Protein AF-A0A368YLK2-F1 (afdb_monomer_lite)

Sequence (101 aa):
MTADSKKRLLIGIILIAFGVIFLGESMGKYSFDFIWFIGNFWPVLLIIAGMHMILLNSKLWWIIPALLIIFTIYFIYFLSQHGGSVGLPYRFFRYYQFKFR

Radius of gyration: 16.81 Å; chains: 1; bounding box: 30×42×43 Å

Structure (mmCIF, N/CA/C/O backbone):
data_AF-A0A368YLK2-F1
#
_entry.id   AF-A0A368YLK2-F1
#
loop_
_atom_site.group_PDB
_atom_site.id
_atom_site.type_symbol
_atom_site.label_atom_id
_atom_site.label_alt_id
_atom_site.label_comp_id
_atom_site.label_asym_id
_atom_site.label_entity_id
_atom_site.label_seq_id
_atom_site.pdbx_PDB_ins_code
_atom_site.Cartn_x
_atom_site.Cartn_y
_atom_site.Cartn_z
_atom_site.occupancy
_atom_site.B_iso_or_equiv
_atom_site.auth_seq_id
_atom_site.auth_comp_id
_atom_site.auth_asym_id
_atom_site.auth_atom_id
_atom_site.pdbx_PDB_model_num
ATOM 1 N N . MET A 1 1 ? -6.049 -8.760 21.014 1.00 59.84 1 MET A N 1
ATOM 2 C CA . MET A 1 1 ? -5.070 -8.132 20.096 1.00 59.84 1 MET A CA 1
ATOM 3 C C . MET A 1 1 ? -4.762 -6.734 20.611 1.00 59.84 1 MET A C 1
ATOM 5 O O . MET A 1 1 ? -5.654 -5.894 20.603 1.00 59.84 1 MET A O 1
ATOM 9 N N . THR A 1 2 ? -3.553 -6.503 21.119 1.00 80.12 2 THR A N 1
ATOM 10 C CA . THR A 1 2 ? -3.096 -5.176 21.571 1.00 80.12 2 THR A CA 1
ATOM 11 C C . THR A 1 2 ? -2.780 -4.277 20.372 1.00 80.12 2 THR A C 1
ATOM 13 O O . THR A 1 2 ? -2.528 -4.781 19.272 1.00 80.12 2 THR A O 1
ATOM 16 N N . ALA A 1 3 ? -2.771 -2.955 20.551 1.00 74.81 3 ALA A N 1
ATOM 17 C CA . ALA A 1 3 ? -2.455 -2.014 19.470 1.00 74.81 3 ALA A CA 1
ATOM 18 C C . ALA A 1 3 ? -1.073 -2.286 18.836 1.00 74.81 3 ALA A C 1
ATOM 20 O O . ALA A 1 3 ? -0.916 -2.166 17.623 1.00 74.81 3 ALA A O 1
ATOM 21 N N . ASP A 1 4 ? -0.096 -2.744 19.621 1.00 82.62 4 ASP A N 1
ATOM 22 C CA . ASP A 1 4 ? 1.240 -3.080 19.116 1.00 82.62 4 ASP A CA 1
ATOM 23 C C . ASP A 1 4 ? 1.247 -4.333 18.241 1.00 82.62 4 ASP A C 1
ATOM 25 O O . ASP A 1 4 ? 1.912 -4.360 17.207 1.00 82.62 4 ASP A O 1
ATOM 29 N N . SER A 1 5 ? 0.463 -5.355 18.602 1.00 85.62 5 SER A N 1
ATOM 30 C CA . SER A 1 5 ? 0.311 -6.554 17.765 1.00 85.62 5 SER A CA 1
ATOM 31 C C . SER A 1 5 ? -0.334 -6.229 16.411 1.00 85.62 5 SER A C 1
ATOM 33 O O . SER A 1 5 ? 0.096 -6.744 15.382 1.00 85.62 5 SER A O 1
ATOM 35 N N . LYS A 1 6 ? -1.301 -5.303 16.399 1.00 83.94 6 LYS A N 1
ATOM 36 C CA . LYS A 1 6 ? -1.965 -4.800 15.188 1.00 83.94 6 LYS A CA 1
ATOM 37 C C . LYS A 1 6 ? -0.985 -4.064 14.267 1.00 83.94 6 LYS A C 1
ATOM 39 O O . LYS A 1 6 ? -0.912 -4.371 13.079 1.00 83.94 6 LYS A O 1
ATOM 44 N N . LYS A 1 7 ? -0.177 -3.151 14.819 1.00 85.38 7 LYS A N 1
ATOM 45 C CA . LYS A 1 7 ? 0.865 -2.428 14.066 1.00 85.38 7 LYS A CA 1
ATOM 46 C C . LYS A 1 7 ? 1.901 -3.380 13.465 1.00 85.38 7 LYS A C 1
ATOM 48 O O . LYS A 1 7 ? 2.206 -3.269 12.281 1.00 85.38 7 LYS A O 1
ATOM 53 N N . ARG A 1 8 ? 2.405 -4.339 14.255 1.00 89.31 8 ARG A N 1
ATOM 54 C CA . ARG A 1 8 ? 3.370 -5.352 13.786 1.00 89.31 8 ARG A CA 1
ATOM 55 C C . ARG A 1 8 ? 2.799 -6.198 12.653 1.00 89.31 8 ARG A C 1
ATOM 57 O O . ARG A 1 8 ? 3.498 -6.442 11.677 1.00 89.31 8 ARG A O 1
ATOM 64 N N . LEU A 1 9 ? 1.532 -6.599 12.759 1.00 88.50 9 LEU A N 1
ATOM 65 C CA . LEU A 1 9 ? 0.861 -7.368 11.715 1.00 88.50 9 LEU A CA 1
ATOM 66 C C . LEU A 1 9 ? 0.696 -6.553 10.427 1.00 88.50 9 LEU A C 1
ATOM 68 O O . LEU A 1 9 ? 0.993 -7.070 9.355 1.00 88.50 9 LEU A O 1
ATOM 72 N N . LEU A 1 10 ? 0.296 -5.280 10.513 1.00 86.19 10 LEU A N 1
ATOM 73 C CA . LEU A 1 10 ? 0.207 -4.415 9.329 1.00 86.19 10 LEU A CA 1
ATOM 74 C C . LEU A 1 10 ? 1.558 -4.219 8.653 1.00 86.19 10 LEU A C 1
ATOM 76 O O . LEU A 1 10 ? 1.650 -4.371 7.440 1.00 86.19 10 LEU A O 1
ATOM 80 N N . ILE A 1 11 ? 2.602 -3.933 9.430 1.00 88.94 11 ILE A N 1
ATOM 81 C CA . ILE A 1 11 ? 3.967 -3.798 8.911 1.00 88.94 11 ILE A CA 1
ATOM 82 C C . ILE A 1 11 ? 4.414 -5.097 8.235 1.00 88.94 11 ILE A C 1
ATOM 84 O O . ILE A 1 11 ? 4.956 -5.048 7.136 1.00 88.94 11 ILE A O 1
ATOM 88 N N . GLY A 1 12 ? 4.135 -6.251 8.848 1.00 91.62 12 GLY A N 1
ATOM 89 C CA . GLY A 1 12 ? 4.436 -7.557 8.264 1.00 91.62 12 GLY A CA 1
ATOM 90 C C . GLY A 1 12 ? 3.730 -7.783 6.926 1.00 91.62 12 GLY A C 1
ATOM 91 O O . GLY A 1 12 ? 4.378 -8.168 5.959 1.00 91.62 12 GLY A O 1
ATOM 92 N N . ILE A 1 13 ? 2.429 -7.489 6.834 1.00 90.50 13 ILE A N 1
ATOM 93 C CA . ILE A 1 13 ? 1.672 -7.635 5.580 1.00 90.50 13 ILE A CA 1
ATOM 94 C C . ILE A 1 13 ? 2.190 -6.677 4.507 1.00 90.50 13 ILE A C 1
ATOM 96 O O . ILE A 1 13 ? 2.357 -7.091 3.363 1.00 90.50 13 ILE A O 1
ATOM 100 N N . ILE A 1 14 ? 2.470 -5.420 4.859 1.00 89.50 14 ILE A N 1
ATOM 101 C CA . ILE A 1 14 ? 3.043 -4.442 3.926 1.00 89.50 14 ILE A CA 1
ATOM 102 C C . ILE A 1 14 ? 4.384 -4.959 3.397 1.00 89.50 14 ILE A C 1
ATOM 104 O O . ILE A 1 14 ? 4.599 -4.968 2.189 1.00 89.50 14 ILE A O 1
ATOM 108 N N . LEU A 1 15 ? 5.256 -5.454 4.278 1.00 92.81 15 LEU A N 1
ATOM 109 C CA . LEU A 1 15 ? 6.557 -5.993 3.890 1.00 92.81 15 LEU A CA 1
ATOM 110 C C . LEU A 1 15 ? 6.424 -7.202 2.952 1.00 92.81 15 LEU A C 1
ATOM 112 O O . LEU A 1 15 ? 7.134 -7.278 1.951 1.00 92.81 15 LEU A O 1
ATOM 116 N N . ILE A 1 16 ? 5.486 -8.111 3.235 1.00 92.12 16 ILE A N 1
ATOM 117 C CA . ILE A 1 16 ? 5.184 -9.254 2.363 1.00 92.12 16 ILE A CA 1
ATOM 118 C C . ILE A 1 16 ? 4.684 -8.769 0.999 1.00 92.12 16 ILE A C 1
ATOM 120 O O . ILE A 1 16 ? 5.174 -9.238 -0.025 1.00 92.12 16 ILE A O 1
ATOM 124 N N . ALA A 1 17 ? 3.754 -7.812 0.966 1.00 89.88 17 ALA A N 1
ATOM 125 C CA . ALA A 1 17 ? 3.226 -7.257 -0.276 1.00 89.88 17 ALA A CA 1
ATOM 126 C C . ALA A 1 17 ? 4.337 -6.643 -1.141 1.00 89.88 17 ALA A C 1
ATOM 128 O O . ALA A 1 17 ? 4.427 -6.951 -2.329 1.00 89.88 17 ALA A O 1
ATOM 129 N N . PHE A 1 18 ? 5.221 -5.842 -0.540 1.00 89.81 18 PHE A N 1
ATOM 130 C CA . PHE A 1 18 ? 6.393 -5.300 -1.229 1.00 89.81 18 PHE A CA 1
ATOM 131 C C . PHE A 1 18 ? 7.317 -6.408 -1.739 1.00 89.81 18 PHE A C 1
ATOM 133 O O . PHE A 1 18 ? 7.719 -6.368 -2.898 1.00 89.81 18 PHE A O 1
ATOM 140 N N . GLY A 1 19 ? 7.605 -7.421 -0.919 1.00 90.75 19 GLY A N 1
ATOM 141 C CA . GLY A 1 19 ? 8.433 -8.558 -1.320 1.00 90.75 19 GLY A CA 1
ATOM 142 C C . GLY A 1 19 ? 7.869 -9.303 -2.531 1.00 90.75 19 GLY A C 1
ATOM 143 O O . GLY A 1 19 ? 8.609 -9.595 -3.466 1.00 90.75 19 GLY A O 1
ATOM 144 N N . VAL A 1 20 ? 6.557 -9.552 -2.563 1.00 90.75 20 VAL A N 1
ATOM 145 C CA . VAL A 1 20 ? 5.894 -10.207 -3.704 1.00 90.75 20 VAL A CA 1
ATOM 146 C C . VAL A 1 20 ? 5.953 -9.331 -4.960 1.00 90.75 20 VAL A C 1
ATOM 148 O O . VAL A 1 20 ? 6.223 -9.847 -6.045 1.00 90.75 20 VAL A O 1
ATOM 151 N N . ILE A 1 21 ? 5.753 -8.015 -4.824 1.00 87.75 21 ILE A N 1
ATOM 152 C CA . ILE A 1 21 ? 5.832 -7.075 -5.954 1.00 87.75 21 ILE A CA 1
ATOM 153 C C . ILE A 1 21 ? 7.256 -7.037 -6.533 1.00 87.75 21 ILE A C 1
ATOM 155 O O . ILE A 1 21 ? 7.425 -7.154 -7.744 1.00 87.75 21 ILE A O 1
ATOM 159 N N . PHE A 1 22 ? 8.282 -6.944 -5.690 1.00 88.75 22 PHE A N 1
ATOM 160 C CA . PHE A 1 22 ? 9.680 -6.963 -6.138 1.00 88.75 22 PHE A CA 1
ATOM 161 C C . PHE A 1 22 ? 10.079 -8.312 -6.746 1.00 88.75 22 PHE A C 1
ATOM 163 O O . PHE A 1 22 ? 10.842 -8.372 -7.708 1.00 88.75 22 PHE A O 1
ATOM 170 N N . LEU A 1 23 ? 9.539 -9.413 -6.220 1.00 90.69 23 LEU A N 1
ATOM 171 C CA . LEU A 1 23 ? 9.825 -10.744 -6.742 1.00 90.69 23 LEU A CA 1
ATOM 172 C C . LEU A 1 23 ? 9.334 -10.906 -8.187 1.00 90.69 23 LEU A C 1
ATOM 174 O O . LEU A 1 23 ? 10.055 -11.460 -9.015 1.00 90.69 23 LEU A O 1
ATOM 178 N N . GLY A 1 24 ? 8.134 -10.415 -8.511 1.00 86.25 24 GLY A N 1
ATOM 179 C CA . GLY A 1 24 ? 7.621 -10.491 -9.882 1.00 86.25 24 GLY A CA 1
ATOM 180 C C . GLY A 1 24 ? 8.404 -9.627 -10.878 1.00 86.25 24 GLY A C 1
ATOM 181 O O . GLY A 1 24 ? 8.560 -10.035 -12.031 1.00 86.25 24 GLY A O 1
ATOM 182 N N . GLU A 1 25 ? 8.975 -8.509 -10.422 1.00 85.38 25 GLU A N 1
ATOM 183 C CA . GLU A 1 25 ? 9.914 -7.700 -11.208 1.00 85.38 25 GLU A CA 1
ATOM 184 C C . GLU A 1 25 ? 11.231 -8.453 -11.450 1.00 85.38 25 GLU A C 1
ATOM 186 O O . GLU A 1 25 ? 11.678 -8.563 -12.591 1.00 85.38 25 GLU A O 1
ATOM 191 N N . SER A 1 26 ? 11.810 -9.071 -10.413 1.00 87.50 26 SER A N 1
ATOM 192 C CA . SER A 1 26 ? 13.036 -9.876 -10.542 1.00 87.50 26 SER A CA 1
ATOM 193 C C . SER A 1 26 ? 12.869 -11.090 -11.464 1.00 87.50 26 SER A C 1
ATOM 195 O O . SER A 1 26 ? 13.855 -11.576 -12.015 1.00 87.50 26 SER A O 1
ATOM 197 N N . MET A 1 27 ? 11.644 -11.596 -11.624 1.00 88.88 27 MET A N 1
ATOM 198 C CA . MET A 1 27 ? 11.314 -12.665 -12.573 1.00 88.88 27 MET A CA 1
ATOM 199 C C . MET A 1 27 ? 11.086 -12.156 -14.007 1.00 88.88 27 MET A C 1
ATOM 201 O O . MET A 1 27 ? 10.812 -12.963 -14.893 1.00 88.88 27 MET A O 1
ATOM 205 N N . GLY A 1 28 ? 11.144 -10.841 -14.243 1.00 82.88 28 GLY A N 1
ATOM 206 C CA . GLY A 1 28 ? 10.899 -10.231 -15.549 1.00 82.88 28 GLY A CA 1
ATOM 207 C C . GLY A 1 28 ? 9.440 -10.301 -16.014 1.00 82.88 28 GLY A C 1
ATOM 208 O O . GLY A 1 28 ? 9.182 -10.171 -17.208 1.00 82.88 28 GLY A O 1
ATOM 209 N N . LYS A 1 29 ? 8.477 -10.528 -15.105 1.00 82.50 29 LYS A N 1
ATOM 210 C CA . LYS A 1 29 ? 7.047 -10.629 -15.465 1.00 82.50 29 LYS A CA 1
ATOM 211 C C . LYS A 1 29 ? 6.394 -9.272 -15.727 1.00 82.50 29 LYS A C 1
ATOM 213 O O . LYS A 1 29 ? 5.430 -9.201 -16.481 1.00 82.50 29 LYS A O 1
ATOM 218 N N . TYR A 1 30 ? 6.887 -8.220 -15.083 1.00 83.12 30 TYR A N 1
ATOM 219 C CA . TYR A 1 30 ? 6.441 -6.840 -15.263 1.00 83.12 30 TYR A CA 1
ATOM 220 C C . TYR A 1 30 ? 7.560 -5.877 -14.859 1.00 83.12 30 TYR A C 1
ATOM 222 O O . TYR A 1 30 ? 8.426 -6.234 -14.062 1.00 83.12 30 TYR A O 1
ATOM 230 N N . SER A 1 31 ? 7.521 -4.649 -15.376 1.00 78.75 31 SER A N 1
ATOM 231 C CA . SER A 1 31 ? 8.362 -3.547 -14.901 1.00 78.75 31 SER A CA 1
ATOM 232 C C . SER A 1 31 ? 7.606 -2.729 -13.851 1.00 78.75 31 SER A C 1
ATOM 234 O O . SER A 1 31 ? 6.469 -2.309 -14.091 1.00 78.75 31 SER A O 1
ATOM 236 N N . PHE A 1 32 ? 8.203 -2.543 -12.670 1.00 80.25 32 PHE A N 1
ATOM 237 C CA . PHE A 1 32 ? 7.605 -1.778 -11.578 1.00 80.25 32 PHE A CA 1
ATOM 238 C C . PHE A 1 32 ? 8.277 -0.407 -11.433 1.00 80.25 32 PHE A C 1
ATOM 240 O O . PHE A 1 32 ? 9.394 -0.285 -10.942 1.00 80.25 32 PHE A O 1
ATOM 247 N N . ASP A 1 33 ? 7.554 0.650 -11.805 1.00 80.62 33 ASP A N 1
ATOM 248 C CA . ASP A 1 33 ? 8.002 2.028 -11.600 1.00 80.62 33 ASP A CA 1
ATOM 249 C C . ASP A 1 33 ? 7.526 2.570 -10.246 1.00 80.62 33 ASP A C 1
ATOM 251 O O . ASP A 1 33 ? 6.379 3.005 -10.084 1.00 80.62 33 ASP A O 1
ATOM 255 N N . PHE A 1 34 ? 8.433 2.606 -9.266 1.00 79.31 34 PHE A N 1
ATOM 256 C CA . PHE A 1 34 ? 8.139 3.110 -7.918 1.00 79.31 34 PHE A CA 1
ATOM 257 C C . PHE A 1 34 ? 7.622 4.560 -7.925 1.00 79.31 34 PHE A C 1
ATOM 259 O O . PHE A 1 34 ? 6.713 4.912 -7.172 1.00 79.31 34 PHE A O 1
ATOM 266 N N . ILE A 1 35 ? 8.171 5.406 -8.800 1.00 79.12 35 ILE A N 1
ATOM 267 C CA . ILE A 1 35 ? 7.801 6.826 -8.899 1.00 79.12 35 ILE A CA 1
ATOM 268 C C . ILE A 1 35 ? 6.365 6.975 -9.411 1.00 79.12 35 ILE A C 1
ATOM 270 O O . ILE A 1 35 ? 5.585 7.744 -8.846 1.00 79.12 35 ILE A O 1
ATOM 274 N N . TRP A 1 36 ? 5.997 6.224 -10.453 1.00 78.75 36 TRP A N 1
ATOM 275 C CA . TRP A 1 36 ? 4.629 6.212 -10.969 1.00 78.75 36 TRP A CA 1
ATOM 276 C C . TRP A 1 36 ? 3.656 5.638 -9.937 1.00 78.75 36 TRP A C 1
ATOM 278 O O . TRP A 1 36 ? 2.580 6.202 -9.727 1.00 78.75 36 TRP A O 1
ATOM 288 N N . PHE A 1 37 ? 4.060 4.576 -9.234 1.00 82.62 37 PHE A N 1
ATOM 289 C CA . PHE A 1 37 ? 3.267 3.986 -8.163 1.00 82.62 37 PHE A CA 1
ATOM 290 C C . PHE A 1 37 ? 2.952 5.006 -7.064 1.00 82.62 37 PHE A C 1
ATOM 292 O O . PHE A 1 37 ? 1.785 5.254 -6.774 1.00 82.62 37 PHE A O 1
ATOM 299 N N . ILE A 1 38 ? 3.960 5.667 -6.494 1.00 83.38 38 ILE A N 1
ATOM 300 C CA . ILE A 1 38 ? 3.728 6.687 -5.464 1.00 83.38 38 ILE A CA 1
ATOM 301 C C . ILE A 1 38 ? 2.909 7.860 -6.022 1.00 83.38 38 ILE A C 1
ATOM 303 O O . ILE A 1 38 ? 1.974 8.314 -5.365 1.00 83.38 38 ILE A O 1
ATOM 307 N N . GLY A 1 39 ? 3.189 8.312 -7.247 1.00 83.25 39 GLY A N 1
ATOM 308 C CA . GLY A 1 39 ? 2.466 9.419 -7.878 1.00 83.25 39 GLY A CA 1
ATOM 309 C C . GLY A 1 39 ? 0.983 9.141 -8.150 1.00 83.25 39 GLY A C 1
ATOM 310 O O . GLY A 1 39 ? 0.178 10.070 -8.107 1.00 83.25 39 GLY A O 1
ATOM 311 N N . ASN A 1 40 ? 0.603 7.885 -8.393 1.00 82.25 40 ASN A N 1
ATOM 312 C CA . ASN A 1 40 ? -0.776 7.510 -8.714 1.00 82.25 40 ASN A CA 1
ATOM 313 C C . ASN A 1 40 ? -1.541 6.935 -7.505 1.00 82.25 40 ASN A C 1
ATOM 315 O O . ASN A 1 40 ? -2.753 7.111 -7.395 1.00 82.25 40 ASN A O 1
ATOM 319 N N . PHE A 1 41 ? -0.841 6.281 -6.572 1.00 84.44 41 PHE A N 1
ATOM 320 C CA . PHE A 1 41 ? -1.440 5.582 -5.428 1.00 84.44 41 PHE A CA 1
ATOM 321 C C . PHE A 1 41 ? -1.307 6.322 -4.087 1.00 84.44 41 PHE A C 1
ATOM 323 O O . PHE A 1 41 ? -1.816 5.831 -3.076 1.00 84.44 41 PHE A O 1
ATOM 330 N N . TRP A 1 42 ? -0.727 7.529 -4.045 1.00 84.56 42 TRP A N 1
ATOM 331 C CA . TRP A 1 42 ? -0.729 8.364 -2.832 1.00 84.56 42 TRP A CA 1
ATOM 332 C C . TRP A 1 42 ? -2.118 8.586 -2.188 1.00 84.56 42 TRP A C 1
ATOM 334 O O . TRP A 1 42 ? -2.175 8.570 -0.954 1.00 84.56 42 TRP A O 1
ATOM 344 N N . PRO A 1 43 ? -3.252 8.712 -2.923 1.00 88.75 43 PRO A N 1
ATOM 345 C CA . PRO A 1 43 ? -4.558 8.879 -2.285 1.00 88.75 43 PRO A CA 1
ATOM 346 C C . PRO A 1 43 ? -4.971 7.612 -1.530 1.00 88.75 43 PRO A C 1
ATOM 348 O O . PRO A 1 43 ? -5.555 7.683 -0.453 1.00 88.75 43 PRO A O 1
ATOM 351 N N . VAL A 1 44 ? -4.615 6.439 -2.061 1.00 87.12 44 VAL A N 1
ATOM 352 C CA . VAL A 1 44 ? -4.903 5.142 -1.438 1.00 87.12 44 VAL A CA 1
ATOM 353 C C . VAL A 1 44 ? -4.097 4.975 -0.152 1.00 87.12 44 VAL A C 1
ATOM 355 O O . VAL A 1 44 ? -4.648 4.552 0.863 1.00 87.12 44 VAL A O 1
ATOM 358 N N . LEU A 1 45 ? -2.820 5.372 -0.159 1.00 85.88 45 LEU A N 1
ATOM 359 C CA . LEU A 1 45 ? -1.981 5.366 1.044 1.00 85.88 45 LEU A CA 1
ATOM 360 C C . LEU A 1 45 ? -2.572 6.254 2.150 1.00 85.88 45 LEU A C 1
ATOM 362 O O . LEU A 1 45 ? -2.610 5.836 3.309 1.00 85.88 45 LEU A O 1
ATOM 366 N N . LEU A 1 46 ? -3.097 7.434 1.798 1.00 88.50 46 LEU A N 1
ATOM 367 C CA . LEU A 1 46 ? -3.791 8.317 2.742 1.00 88.50 46 LEU A CA 1
ATOM 368 C C . LEU A 1 46 ? -5.073 7.693 3.301 1.00 88.50 46 LEU A C 1
ATOM 370 O O . LEU A 1 46 ? -5.311 7.780 4.505 1.00 88.50 46 LEU A O 1
ATOM 374 N N . ILE A 1 47 ? -5.876 7.034 2.462 1.00 88.50 47 ILE A N 1
ATOM 375 C CA . ILE A 1 47 ? -7.098 6.348 2.905 1.00 88.50 47 ILE A CA 1
ATOM 376 C C . ILE A 1 47 ? -6.751 5.226 3.887 1.00 88.50 47 ILE A C 1
ATOM 378 O O . ILE A 1 47 ? -7.348 5.149 4.958 1.00 88.50 47 ILE A O 1
ATOM 382 N N . ILE A 1 48 ? -5.754 4.394 3.574 1.00 85.69 48 ILE A N 1
ATOM 383 C CA . ILE A 1 48 ? -5.311 3.308 4.461 1.00 85.69 48 ILE A CA 1
ATOM 384 C C . ILE A 1 48 ? -4.789 3.878 5.787 1.00 85.69 48 ILE A C 1
ATOM 386 O O . ILE A 1 48 ? -5.133 3.359 6.852 1.00 85.69 48 ILE A O 1
ATOM 390 N N . ALA A 1 49 ? -4.010 4.964 5.746 1.00 86.06 49 ALA A N 1
ATOM 391 C CA . ALA A 1 49 ? -3.511 5.634 6.946 1.00 86.06 49 ALA A CA 1
ATOM 392 C C . ALA A 1 49 ? -4.655 6.196 7.812 1.00 86.06 49 ALA A C 1
ATOM 394 O O . ALA A 1 49 ? -4.676 5.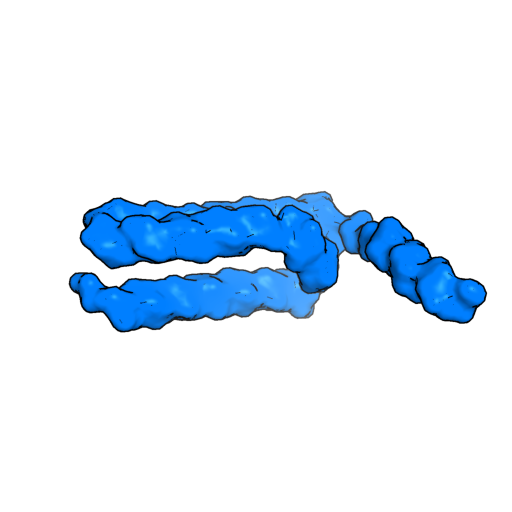974 9.026 1.00 86.06 49 ALA A O 1
ATOM 395 N N . GLY A 1 50 ? -5.636 6.860 7.194 1.00 87.44 50 GLY A N 1
ATOM 396 C CA . GLY A 1 50 ? -6.821 7.385 7.874 1.00 87.44 50 GLY A CA 1
ATOM 397 C C . GLY A 1 50 ? -7.690 6.278 8.473 1.00 87.44 50 GLY A C 1
ATOM 398 O O . GLY A 1 50 ? -8.044 6.326 9.653 1.00 87.44 50 GLY A O 1
ATOM 399 N N . MET A 1 51 ? -7.964 5.222 7.703 1.00 86.62 51 MET A N 1
ATOM 400 C CA . MET A 1 51 ? -8.701 4.049 8.178 1.00 86.62 51 MET A CA 1
ATOM 401 C C . MET A 1 51 ? -7.983 3.368 9.341 1.00 86.62 51 MET A C 1
ATOM 403 O O . MET A 1 51 ? -8.634 2.976 10.307 1.00 86.62 51 MET A O 1
ATOM 407 N N . HIS A 1 52 ? -6.654 3.256 9.290 1.00 84.12 52 HIS A N 1
ATOM 408 C CA . HIS A 1 52 ? -5.879 2.689 10.386 1.00 84.12 52 HIS A CA 1
ATOM 409 C C . HIS A 1 52 ? -6.054 3.473 11.689 1.00 84.12 52 HIS A C 1
ATOM 411 O O . HIS A 1 52 ? -6.230 2.845 12.732 1.00 84.12 52 HIS A O 1
ATOM 417 N N . MET A 1 53 ? -6.067 4.810 11.639 1.00 84.94 53 MET A N 1
ATOM 418 C CA . MET A 1 53 ? -6.309 5.633 12.830 1.00 84.94 53 MET A CA 1
ATOM 419 C C . MET A 1 53 ? -7.717 5.426 13.400 1.00 84.94 53 MET A C 1
ATOM 421 O O . MET A 1 53 ? -7.863 5.249 14.608 1.00 84.94 53 MET A O 1
ATOM 425 N N . ILE A 1 54 ? -8.743 5.393 12.544 1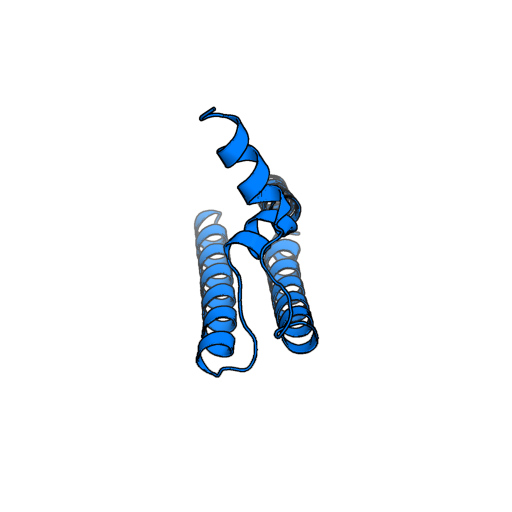.00 87.25 54 ILE A N 1
ATOM 426 C CA . ILE A 1 54 ? -10.146 5.284 12.980 1.00 87.25 54 ILE A CA 1
ATOM 427 C C . ILE A 1 54 ? -10.455 3.873 13.505 1.00 87.25 54 ILE A C 1
ATOM 429 O O . ILE A 1 54 ? -11.064 3.706 14.562 1.00 87.25 54 ILE A O 1
ATOM 433 N N . LEU A 1 55 ? -10.029 2.830 12.789 1.00 84.25 55 LEU A N 1
ATOM 434 C CA . LEU A 1 55 ? -10.408 1.449 13.096 1.00 84.25 55 LEU A CA 1
ATOM 435 C C . LEU A 1 55 ? -9.514 0.796 14.158 1.00 84.25 55 LEU A C 1
ATOM 437 O O . LEU A 1 55 ? -9.825 -0.324 14.572 1.00 84.25 55 LEU A O 1
ATOM 441 N N . LEU A 1 56 ? -8.446 1.454 14.632 1.00 77.31 56 LEU A N 1
ATOM 442 C CA . LEU A 1 56 ? -7.489 0.888 15.595 1.00 77.31 56 LEU A CA 1
ATOM 443 C C . LEU A 1 56 ? -8.169 0.310 16.847 1.00 77.31 56 LEU A C 1
ATOM 445 O O . LEU A 1 56 ? -7.800 -0.777 17.302 1.00 77.31 56 LEU A O 1
ATOM 449 N N . ASN A 1 57 ? -9.194 0.996 17.359 1.00 78.31 57 ASN A N 1
ATOM 450 C CA . ASN A 1 57 ? -9.942 0.602 18.559 1.00 78.31 57 ASN A CA 1
ATOM 451 C C . ASN A 1 57 ? -11.220 -0.199 18.257 1.00 78.31 57 ASN A C 1
ATOM 453 O O . ASN A 1 57 ? -11.880 -0.680 19.174 1.00 78.31 57 ASN A O 1
ATOM 457 N N . SER A 1 58 ? -11.562 -0.388 16.981 1.00 82.88 58 SER A N 1
ATOM 458 C CA . SER A 1 58 ? -12.776 -1.093 16.568 1.00 82.88 58 SER A CA 1
ATOM 459 C C . SER A 1 58 ? -12.543 -2.600 16.384 1.00 82.88 58 SER A C 1
ATOM 461 O O . SER A 1 58 ? -11.444 -3.052 16.040 1.00 82.88 58 SER A O 1
ATOM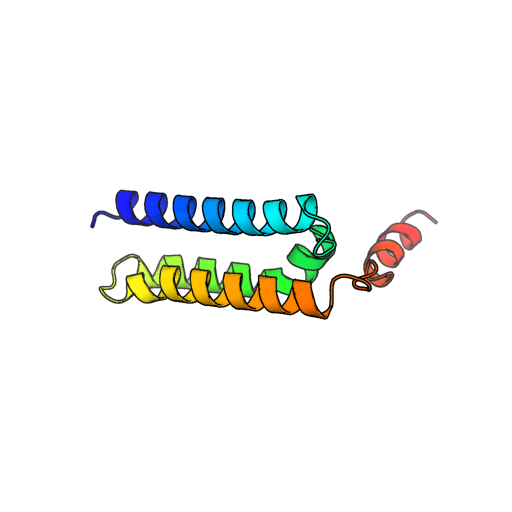 463 N N . LYS A 1 59 ? -13.612 -3.394 16.543 1.00 80.94 59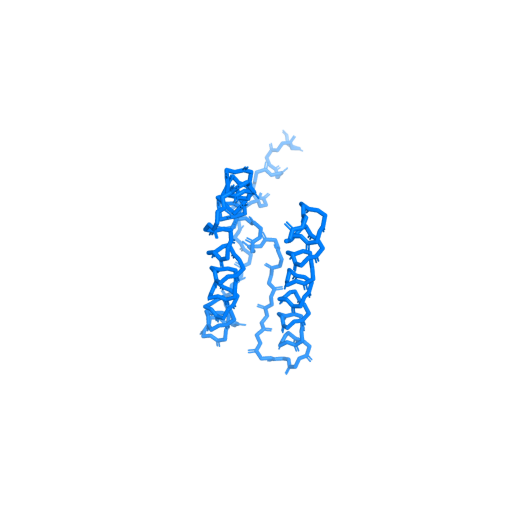 LYS A N 1
ATOM 464 C CA . LYS A 1 59 ? -13.627 -4.828 16.189 1.00 80.94 59 LYS A CA 1
ATOM 465 C C . LYS A 1 59 ? -13.427 -5.052 14.678 1.00 80.94 59 LYS A C 1
ATOM 467 O O . LYS A 1 59 ? -12.934 -6.099 14.275 1.00 80.94 59 LYS A O 1
ATOM 472 N N . LEU A 1 60 ? -13.744 -4.046 13.857 1.00 85.62 60 LEU A N 1
ATOM 473 C CA . LEU A 1 60 ? -13.678 -4.074 12.391 1.00 85.62 60 LEU A CA 1
ATOM 474 C C . LEU A 1 60 ? -12.266 -3.864 11.817 1.00 85.62 60 LEU A C 1
ATOM 476 O O . LEU A 1 60 ? -12.100 -3.807 10.603 1.00 85.62 60 LEU A O 1
ATOM 480 N N . TRP A 1 61 ? -11.228 -3.797 12.653 1.00 83.38 61 TRP A N 1
ATOM 481 C CA . TRP A 1 61 ? -9.842 -3.598 12.212 1.00 83.38 61 TRP A CA 1
ATOM 482 C C . TRP A 1 61 ? -9.350 -4.619 11.166 1.00 83.38 61 TRP A C 1
ATOM 484 O O . TRP A 1 61 ? -8.497 -4.283 10.353 1.00 83.38 61 TRP A O 1
ATOM 494 N N . TRP A 1 62 ? -9.923 -5.829 11.132 1.00 84.69 62 TRP A N 1
ATOM 495 C CA . TRP A 1 62 ? -9.633 -6.870 10.131 1.00 84.69 62 TRP A CA 1
ATOM 496 C C . TRP A 1 62 ? -9.958 -6.471 8.682 1.00 84.69 62 TRP A C 1
ATOM 498 O O . TRP A 1 62 ? -9.427 -7.080 7.756 1.00 84.69 62 TRP A O 1
ATOM 508 N N . ILE A 1 63 ? -10.766 -5.427 8.469 1.00 88.69 63 ILE A N 1
ATOM 509 C CA . ILE A 1 63 ? -11.033 -4.885 7.130 1.00 88.69 63 ILE A CA 1
ATOM 510 C C . ILE A 1 63 ? -9.749 -4.337 6.502 1.00 88.69 63 ILE A C 1
ATOM 512 O O . ILE A 1 63 ? -9.538 -4.514 5.309 1.00 88.69 63 ILE A O 1
ATOM 516 N N . ILE A 1 64 ? -8.870 -3.715 7.293 1.00 87.31 64 ILE A N 1
ATOM 517 C CA . ILE A 1 64 ? -7.639 -3.098 6.786 1.00 87.31 64 ILE A CA 1
ATOM 518 C C . ILE A 1 64 ? -6.700 -4.138 6.154 1.00 87.31 64 ILE A C 1
ATOM 520 O O . ILE A 1 64 ? -6.355 -3.959 4.988 1.00 87.31 64 ILE A O 1
ATOM 524 N N . PRO A 1 65 ? -6.285 -5.223 6.842 1.00 88.12 65 PRO A N 1
ATOM 525 C CA . PRO A 1 65 ? -5.412 -6.221 6.233 1.00 88.12 65 PRO A CA 1
ATOM 526 C C . PRO A 1 65 ? -6.080 -6.941 5.056 1.00 88.12 65 PRO A C 1
ATOM 528 O O . PRO A 1 65 ? -5.408 -7.201 4.064 1.00 88.12 65 PRO A O 1
ATOM 531 N N . ALA A 1 66 ? -7.39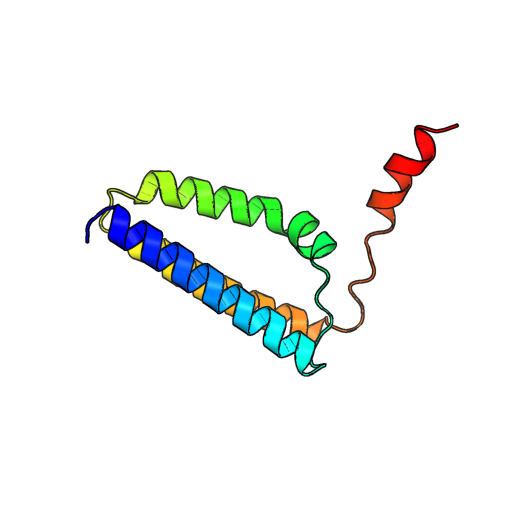1 -7.208 5.113 1.00 90.12 66 ALA A N 1
ATOM 532 C CA . ALA A 1 66 ? -8.115 -7.805 3.990 1.00 90.12 66 ALA A CA 1
ATOM 533 C C . ALA A 1 66 ? -8.110 -6.890 2.754 1.00 90.12 66 ALA A C 1
ATOM 535 O O . ALA A 1 66 ? -7.806 -7.337 1.649 1.00 90.12 66 ALA A O 1
ATOM 536 N N . LEU A 1 67 ? -8.380 -5.596 2.948 1.00 89.56 67 LEU A N 1
ATOM 537 C CA . LEU A 1 67 ? -8.347 -4.590 1.890 1.00 89.56 67 LEU A CA 1
ATOM 538 C C . LEU A 1 67 ? -6.940 -4.438 1.304 1.00 89.56 67 LEU A C 1
ATOM 540 O O . LEU A 1 67 ? -6.802 -4.326 0.090 1.00 89.56 67 LEU A O 1
ATOM 544 N N . LEU A 1 68 ? -5.902 -4.502 2.142 1.00 89.25 68 LEU A N 1
ATOM 545 C CA . LEU A 1 68 ? -4.506 -4.443 1.707 1.00 89.25 68 LEU A CA 1
ATOM 546 C C . LEU A 1 68 ? -4.146 -5.651 0.832 1.00 89.25 68 LEU A C 1
ATOM 548 O O . LEU A 1 68 ? -3.585 -5.467 -0.240 1.00 89.25 68 LEU A O 1
ATOM 552 N N . ILE A 1 69 ? -4.549 -6.864 1.227 1.00 91.19 69 ILE A N 1
ATOM 553 C CA . ILE A 1 69 ? -4.336 -8.084 0.431 1.00 91.19 69 ILE A CA 1
ATOM 554 C C . ILE A 1 69 ? -5.054 -7.991 -0.922 1.00 91.19 69 ILE A C 1
ATOM 556 O O . ILE A 1 69 ? -4.436 -8.234 -1.958 1.00 91.19 69 ILE A O 1
ATOM 560 N N . ILE A 1 70 ? -6.335 -7.607 -0.932 1.00 92.50 70 ILE A N 1
ATOM 561 C CA . ILE A 1 70 ? -7.119 -7.447 -2.169 1.00 92.50 70 ILE A CA 1
ATOM 562 C C . ILE A 1 70 ? -6.468 -6.403 -3.082 1.00 92.50 70 ILE A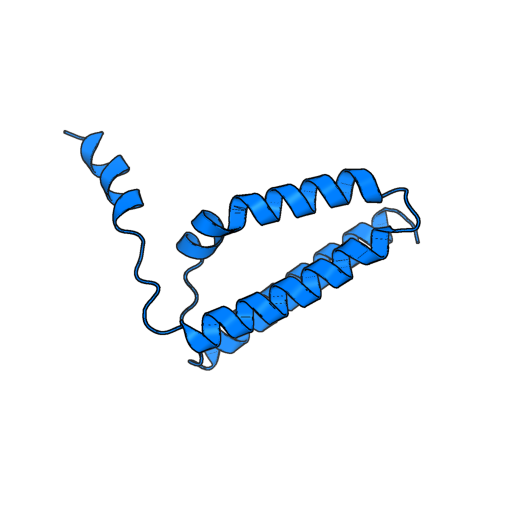 C 1
ATOM 564 O O . ILE A 1 70 ? -6.299 -6.646 -4.277 1.00 92.50 70 ILE A O 1
ATOM 568 N N . PHE A 1 71 ? -6.059 -5.267 -2.515 1.00 89.75 71 PHE A N 1
ATOM 569 C CA . PHE A 1 71 ? -5.376 -4.203 -3.239 1.00 89.75 71 PHE A CA 1
ATOM 570 C C . PHE A 1 71 ? -4.047 -4.682 -3.834 1.00 89.75 71 PHE A C 1
ATOM 572 O O . PHE A 1 71 ? -3.788 -4.432 -5.007 1.00 89.75 71 PHE A O 1
ATOM 579 N N . THR A 1 72 ? -3.232 -5.418 -3.073 1.00 88.19 72 THR A N 1
ATOM 580 C CA . THR A 1 72 ? -1.971 -5.994 -3.560 1.00 88.19 72 THR A CA 1
ATOM 581 C C . THR A 1 72 ? -2.201 -6.970 -4.711 1.00 88.19 72 THR A C 1
ATOM 583 O O . THR A 1 72 ? -1.516 -6.871 -5.726 1.00 88.19 72 THR A O 1
ATOM 586 N N . ILE A 1 73 ? -3.179 -7.875 -4.602 1.00 91.81 73 ILE A N 1
ATOM 587 C CA . ILE A 1 73 ? -3.499 -8.830 -5.676 1.00 91.81 73 ILE A CA 1
ATOM 588 C C . ILE A 1 73 ? -3.964 -8.086 -6.933 1.00 91.81 73 ILE A C 1
ATOM 590 O O . ILE A 1 73 ? -3.471 -8.360 -8.027 1.00 91.81 73 ILE A O 1
ATOM 594 N N . TYR A 1 74 ? -4.875 -7.122 -6.780 1.00 90.69 74 TYR A N 1
ATOM 595 C CA . TYR A 1 74 ? -5.351 -6.297 -7.889 1.00 90.69 74 TYR A CA 1
ATOM 596 C C . TYR A 1 74 ? -4.208 -5.522 -8.550 1.00 90.69 74 TYR A C 1
ATOM 598 O O . TYR A 1 74 ? -4.123 -5.463 -9.775 1.00 90.69 74 TYR A O 1
ATOM 606 N N . PHE A 1 75 ? -3.306 -4.961 -7.746 1.00 86.62 75 PHE A N 1
ATOM 607 C CA . PHE A 1 75 ? -2.163 -4.209 -8.238 1.00 86.62 75 PHE A CA 1
ATOM 608 C C . PHE A 1 75 ? -1.196 -5.094 -9.032 1.00 86.62 75 PHE A C 1
ATOM 610 O O . PHE A 1 75 ? -0.794 -4.720 -10.131 1.00 86.62 75 PHE A O 1
ATOM 617 N N . ILE A 1 76 ? -0.891 -6.297 -8.538 1.00 87.06 76 ILE A N 1
ATOM 618 C CA . ILE A 1 76 ? -0.073 -7.278 -9.266 1.00 87.06 76 ILE A CA 1
ATOM 619 C C . ILE A 1 76 ? -0.756 -7.690 -10.574 1.00 87.06 76 ILE A C 1
ATOM 621 O O . ILE A 1 76 ? -0.098 -7.753 -11.609 1.00 87.06 76 ILE A O 1
ATOM 625 N N . TYR A 1 77 ? -2.069 -7.938 -10.559 1.00 89.50 77 TYR A N 1
ATOM 626 C CA . TYR A 1 77 ? -2.826 -8.243 -11.776 1.00 89.50 77 TYR A CA 1
ATOM 627 C C . TYR A 1 77 ? -2.756 -7.092 -12.789 1.00 89.50 77 TYR A C 1
ATOM 629 O O . TYR A 1 77 ? -2.483 -7.315 -13.967 1.00 89.50 77 TYR A O 1
ATOM 637 N N . PHE A 1 78 ? -2.937 -5.854 -12.329 1.00 85.56 78 PHE A N 1
ATOM 638 C CA . PHE A 1 78 ? -2.821 -4.663 -13.164 1.00 85.56 78 PHE A CA 1
ATOM 639 C C . PHE A 1 78 ? -1.423 -4.543 -13.784 1.00 85.56 78 PHE A C 1
ATOM 641 O O . PHE A 1 78 ? -1.319 -4.362 -15.000 1.00 85.56 78 PHE A O 1
ATOM 648 N N . LEU A 1 79 ? -0.369 -4.705 -12.975 1.00 82.56 79 LEU A N 1
ATOM 649 C CA . LEU A 1 79 ? 1.021 -4.712 -13.435 1.00 82.56 79 LEU A CA 1
ATOM 650 C C . LEU A 1 79 ? 1.287 -5.843 -14.424 1.00 82.56 79 LEU A C 1
ATOM 652 O O . LEU A 1 79 ? 1.959 -5.622 -15.418 1.00 82.56 79 LEU A O 1
ATOM 656 N N . SER A 1 80 ? 0.739 -7.037 -14.210 1.00 82.62 80 SER A N 1
ATOM 657 C CA . SER A 1 80 ? 0.919 -8.152 -15.143 1.00 82.62 80 SER A CA 1
ATOM 658 C C . SER A 1 80 ? 0.284 -7.881 -16.508 1.00 82.62 80 SER A C 1
ATOM 660 O O . SER A 1 80 ? 0.808 -8.348 -17.513 1.00 82.62 80 SER A O 1
ATOM 662 N N . GLN A 1 81 ? -0.833 -7.149 -16.555 1.00 82.38 81 GLN A N 1
ATOM 663 C CA . GLN A 1 81 ? -1.539 -6.846 -17.806 1.00 82.38 81 GLN A CA 1
ATOM 664 C C . GLN A 1 81 ? -0.980 -5.606 -18.525 1.00 82.38 81 GLN A C 1
ATOM 666 O O . GLN A 1 81 ? -1.055 -5.521 -19.747 1.00 82.38 81 GLN A O 1
ATOM 671 N N . HIS A 1 82 ? -0.416 -4.643 -17.786 1.00 73.88 82 HIS A N 1
ATOM 672 C CA . HIS A 1 82 ? 0.060 -3.355 -18.323 1.00 73.88 82 HIS A CA 1
ATOM 673 C C . HIS A 1 82 ? 1.591 -3.187 -18.233 1.00 73.88 82 HIS A C 1
ATOM 675 O O . HIS A 1 82 ? 2.127 -2.131 -18.577 1.00 73.88 82 HIS A O 1
ATOM 681 N N . GLY A 1 83 ? 2.305 -4.222 -17.780 1.00 60.09 83 GLY A N 1
ATOM 682 C CA . GLY A 1 83 ? 3.696 -4.190 -17.303 1.00 60.09 83 GLY A CA 1
ATOM 683 C C . GLY A 1 83 ? 4.787 -3.956 -18.341 1.00 60.09 83 GLY A C 1
ATOM 684 O O . GLY A 1 83 ? 5.959 -4.115 -18.010 1.00 60.09 83 GLY A O 1
ATOM 685 N N . GLY A 1 84 ? 4.424 -3.576 -19.566 1.00 58.72 84 GLY A N 1
ATOM 686 C CA . GLY A 1 84 ? 5.357 -3.222 -20.636 1.00 58.72 84 GLY A CA 1
ATOM 687 C C . GLY A 1 84 ? 5.303 -1.758 -21.084 1.00 58.72 84 GLY A C 1
ATOM 688 O O . GLY A 1 84 ? 6.038 -1.394 -21.998 1.00 58.72 84 GLY A O 1
ATOM 689 N N . SER A 1 85 ? 4.425 -0.909 -20.533 1.00 52.56 85 SER A N 1
ATOM 690 C CA . SER A 1 85 ? 4.202 0.434 -21.113 1.00 52.56 85 SER A CA 1
ATOM 691 C C . SER A 1 85 ? 3.888 1.548 -20.119 1.00 52.56 85 SER A C 1
ATOM 693 O O . SER A 1 85 ? 3.452 2.622 -20.538 1.00 52.56 85 SER A O 1
ATOM 695 N N . VAL A 1 86 ? 4.132 1.358 -18.821 1.00 55.34 86 VAL A N 1
ATOM 696 C CA . VAL A 1 86 ? 3.986 2.442 -17.835 1.00 55.34 86 VAL A CA 1
ATOM 697 C C . VAL A 1 86 ? 5.205 3.368 -17.908 1.00 55.34 86 VAL A C 1
ATOM 699 O O . VAL A 1 86 ? 5.937 3.546 -16.949 1.00 55.34 86 VAL A O 1
ATOM 702 N N . GLY A 1 87 ? 5.456 3.934 -19.090 1.00 53.44 87 GLY A N 1
ATOM 703 C CA . GLY A 1 87 ? 6.483 4.944 -19.283 1.00 53.44 87 GLY A CA 1
ATOM 704 C C . GLY A 1 87 ? 6.220 6.124 -18.354 1.00 53.44 87 GLY A C 1
ATOM 705 O O . GLY A 1 87 ? 5.078 6.577 -18.220 1.00 53.44 87 GLY A O 1
ATOM 706 N N . LEU A 1 88 ? 7.287 6.597 -17.708 1.00 55.09 88 LEU A N 1
ATOM 707 C CA . LEU A 1 88 ? 7.305 7.771 -16.839 1.00 55.09 88 LEU A CA 1
ATOM 708 C C . LEU A 1 88 ? 6.323 8.849 -17.333 1.00 55.09 88 LEU A C 1
ATOM 710 O O . LEU A 1 88 ? 6.385 9.241 -18.503 1.00 55.09 88 LEU A O 1
ATOM 714 N N . PRO A 1 89 ? 5.445 9.396 -16.473 1.00 51.84 89 PRO A N 1
ATOM 715 C CA . PRO A 1 89 ? 4.621 10.521 -16.867 1.00 51.84 89 PRO A CA 1
ATOM 716 C C . PRO A 1 89 ? 5.557 11.708 -17.112 1.00 51.84 89 PRO A C 1
ATOM 718 O O . PRO A 1 89 ? 5.973 12.396 -16.178 1.00 51.84 89 PRO A O 1
ATOM 721 N N . TYR A 1 90 ? 5.855 11.986 -18.385 1.00 54.84 90 TYR A N 1
ATOM 722 C CA . TYR A 1 90 ? 6.657 13.123 -18.865 1.00 54.84 90 TYR A CA 1
ATOM 723 C C . TYR A 1 90 ? 6.228 14.481 -18.266 1.00 54.84 90 TYR A C 1
ATOM 725 O O . TYR A 1 90 ? 6.948 15.475 -18.351 1.00 54.84 90 TYR A O 1
ATOM 733 N N . ARG A 1 91 ? 5.040 14.543 -17.648 1.00 55.88 91 ARG A N 1
ATOM 734 C CA . ARG A 1 91 ? 4.498 15.714 -16.956 1.00 55.88 91 ARG A CA 1
ATOM 735 C C . ARG A 1 91 ? 5.253 16.105 -15.679 1.00 55.88 91 ARG A C 1
ATOM 737 O O . ARG A 1 91 ? 5.321 17.300 -15.416 1.00 55.88 91 ARG A O 1
ATOM 744 N N . PHE A 1 92 ? 5.846 15.176 -14.920 1.00 56.72 92 PHE A N 1
ATOM 745 C CA . PHE A 1 92 ? 6.539 15.533 -13.666 1.00 56.72 92 PHE A CA 1
ATOM 746 C C . PHE A 1 92 ? 7.891 16.226 -13.912 1.00 56.72 92 PHE A C 1
ATOM 748 O O . PHE A 1 92 ? 8.196 17.235 -13.279 1.00 56.72 92 PHE A O 1
ATOM 755 N N . PHE A 1 93 ? 8.671 15.754 -14.893 1.00 55.19 93 PHE A N 1
ATOM 756 C CA . PHE A 1 93 ? 9.972 16.347 -15.238 1.00 55.19 93 PHE A CA 1
ATOM 757 C C . PHE A 1 93 ? 9.865 17.778 -15.778 1.00 55.19 93 PHE A C 1
ATOM 759 O O . PHE A 1 93 ? 10.748 18.601 -15.531 1.00 55.19 93 PHE A O 1
ATOM 766 N N . ARG A 1 94 ? 8.761 18.112 -16.462 1.00 58.38 94 ARG A N 1
ATOM 767 C CA . ARG A 1 94 ? 8.561 19.451 -17.032 1.00 58.38 94 ARG A CA 1
ATOM 768 C C . ARG A 1 94 ? 8.524 20.542 -15.954 1.00 58.38 94 ARG A C 1
ATOM 770 O O . ARG A 1 94 ? 8.989 21.643 -16.214 1.00 58.38 94 ARG A O 1
ATOM 777 N N . TYR A 1 95 ? 8.043 20.255 -14.743 1.00 57.31 95 TYR A N 1
ATOM 778 C CA . TYR A 1 95 ? 7.929 21.271 -13.689 1.00 57.31 95 TYR A CA 1
ATOM 779 C C . TYR A 1 95 ? 9.291 21.701 -13.111 1.00 57.31 95 TYR A C 1
ATOM 781 O O . TYR A 1 95 ? 9.472 22.861 -12.748 1.00 57.31 95 TYR A O 1
ATOM 789 N N . TYR A 1 96 ? 10.276 20.797 -13.080 1.00 55.84 96 TYR A N 1
ATOM 790 C CA . TYR A 1 96 ? 11.622 21.099 -12.578 1.00 55.84 96 TYR A CA 1
ATOM 791 C C . TYR A 1 96 ? 12.495 21.834 -13.600 1.00 55.84 96 TYR A C 1
ATOM 793 O O . TYR A 1 96 ? 13.367 22.604 -13.210 1.00 55.84 96 TYR A O 1
ATOM 801 N N . GLN A 1 97 ? 12.246 21.647 -14.899 1.00 58.09 97 GLN A N 1
ATOM 802 C CA . GLN A 1 97 ? 13.028 22.292 -15.957 1.00 58.09 97 GLN A CA 1
ATOM 803 C C . GLN A 1 97 ? 12.733 23.800 -16.088 1.00 58.09 97 GLN A C 1
ATOM 805 O O . GLN A 1 97 ? 13.625 24.566 -16.435 1.00 58.09 97 GLN A O 1
ATOM 810 N N . PHE A 1 98 ? 11.511 24.251 -15.777 1.00 59.34 98 PHE A N 1
ATOM 811 C CA . PHE A 1 98 ? 11.128 25.667 -15.906 1.00 59.34 98 PHE A CA 1
ATOM 812 C C . PHE A 1 98 ? 11.622 26.571 -14.769 1.00 59.34 98 PHE A C 1
ATOM 814 O O . PHE A 1 98 ? 11.565 27.787 -14.912 1.00 59.34 98 PHE A O 1
ATOM 821 N N . LYS A 1 99 ? 12.109 26.015 -13.651 1.00 57.25 99 LYS A N 1
ATOM 822 C CA . LYS A 1 99 ? 12.551 26.815 -12.494 1.00 57.25 99 LYS A CA 1
ATOM 823 C C . LYS A 1 99 ? 14.033 27.230 -12.551 1.00 57.25 99 LYS A C 1
ATOM 825 O O . LYS A 1 99 ? 14.474 27.985 -11.694 1.00 57.25 99 LYS A O 1
ATOM 830 N N . PHE A 1 100 ? 14.789 26.760 -13.545 1.00 60.97 100 PHE A N 1
ATOM 831 C CA . PHE A 1 100 ? 16.221 27.057 -13.715 1.00 60.97 100 PHE A CA 1
ATOM 832 C C . PHE A 1 100 ? 16.542 27.847 -14.993 1.00 60.97 100 PHE A C 1
ATOM 834 O O . PHE A 1 100 ? 17.681 27.809 -15.459 1.00 60.97 100 PHE A O 1
ATOM 841 N N . ARG A 1 101 ? 15.560 28.540 -15.576 1.00 50.84 101 ARG A N 1
ATOM 842 C CA . ARG A 1 101 ? 15.794 29.459 -16.693 1.00 50.84 101 ARG A CA 1
ATOM 843 C C . ARG A 1 101 ? 15.493 30.893 -16.291 1.00 50.84 101 ARG A C 1
ATOM 845 O O . ARG A 1 101 ? 14.492 31.085 -15.570 1.00 50.84 101 ARG A O 1
#

Foldseek 3Di:
DDLVVLVVVVVVLVVVLVVVVVVCVVVVLFADDPVVCCVVCVVVVVVLVVCCVVCSPPPCSVVSSVVSVVVSVVVVVVRNVCRPDPPDPPVVVVVVVVVPD

Secondary structure (DSSP, 8-state):
--HHHHHHHHHHHHHHHHHHHHHHHHTTS----HHHHHHHHHHHHHHHHHHHHHHTTSGGGGHHHHHHHHHHHHHHHHHHHHTT-----HHHHHHHHGGG-

pLDDT: mean 79.97, std 12.36, range [50.84, 92.81]